Protein AF-A0A5K1HE13-F1 (afdb_monomer)

Sequence (39 aa):
MGKVLQKISISTNIRERLDFSCGIFDWEGKLLANAPHLP

Solvent-accessible surface area (backbone atoms only — not comparable to full-atom values): 2517 Å² total; per-residue (Å²): 111,70,74,55,52,33,73,72,43,87,49,58,52,39,50,74,54,44,66,59,71,50,76,43,62,50,97,87,66,49,80,75,45,66,50,79,68,63,122

Secondary structure (DSSP, 8-state):
-HHHHHHH---HHHHTS-----EEE-TTS-EEEE-----

Structure (mmCIF, N/CA/C/O backbone):
data_AF-A0A5K1HE13-F1
#
_entry.id   AF-A0A5K1HE13-F1
#
loop_
_atom_site.group_PDB
_atom_site.id
_atom_site.typ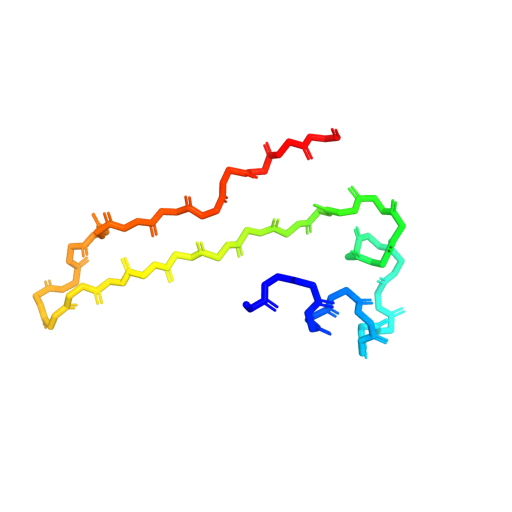e_symbol
_atom_site.label_atom_id
_atom_site.label_alt_id
_atom_site.label_comp_id
_atom_site.label_asym_id
_atom_site.label_entity_id
_atom_site.label_seq_id
_atom_site.pdbx_PDB_ins_code
_atom_site.Cartn_x
_atom_site.Cartn_y
_atom_site.Cartn_z
_atom_site.occupancy
_atom_site.B_iso_or_equiv
_atom_site.auth_seq_id
_atom_site.auth_comp_id
_atom_site.auth_asym_id
_atom_site.auth_atom_id
_atom_site.pdbx_PDB_model_num
ATOM 1 N N . MET A 1 1 ? -4.212 -4.480 -4.199 1.00 71.69 1 MET A N 1
ATOM 2 C CA . MET A 1 1 ? -3.310 -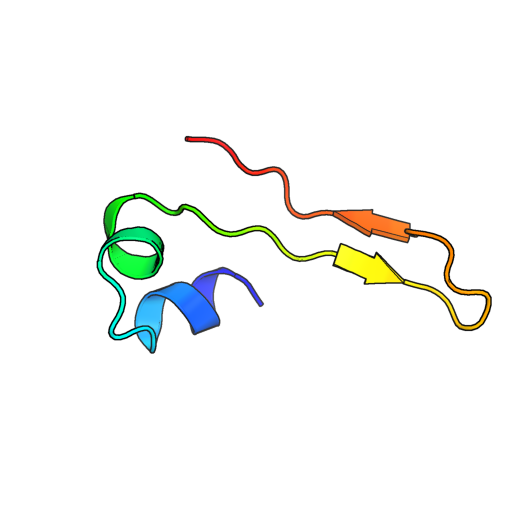4.091 -3.089 1.00 71.69 1 MET A CA 1
ATOM 3 C C . MET A 1 1 ? -3.952 -3.124 -2.099 1.00 71.69 1 MET A C 1
ATOM 5 O O . MET A 1 1 ? -4.152 -3.533 -0.965 1.00 71.69 1 MET A O 1
ATOM 9 N N . GLY A 1 2 ? -4.348 -1.906 -2.487 1.00 78.50 2 GLY A N 1
ATOM 10 C CA . GLY A 1 2 ? -4.837 -0.888 -1.535 1.00 78.50 2 GLY A CA 1
ATOM 11 C C . GLY A 1 2 ? -5.959 -1.318 -0.573 1.00 78.50 2 GLY A C 1
ATOM 12 O O . GLY A 1 2 ? -5.866 -1.113 0.631 1.00 78.50 2 GLY A O 1
ATOM 13 N N . LYS A 1 3 ? -6.978 -2.026 -1.074 1.00 81.94 3 LYS A N 1
ATOM 14 C CA . LYS A 1 3 ? -8.092 -2.559 -0.259 1.00 81.94 3 LYS A CA 1
ATOM 15 C C . LYS A 1 3 ? -7.673 -3.574 0.811 1.00 81.94 3 LYS A C 1
ATOM 17 O O . LYS A 1 3 ? -8.385 -3.741 1.793 1.00 81.94 3 LYS A O 1
ATOM 22 N N . VAL A 1 4 ? -6.561 -4.283 0.612 1.00 86.31 4 VAL A N 1
ATOM 23 C CA . VAL A 1 4 ? -6.031 -5.215 1.619 1.00 86.31 4 VAL A CA 1
ATOM 24 C C . VAL A 1 4 ? -5.348 -4.421 2.724 1.00 86.31 4 VAL A C 1
ATOM 26 O O . VAL A 1 4 ? -5.664 -4.642 3.887 1.00 86.31 4 VAL A O 1
ATOM 29 N N . LEU A 1 5 ? -4.509 -3.444 2.357 1.00 84.25 5 LEU A N 1
ATOM 30 C CA . LEU A 1 5 ? -3.836 -2.548 3.299 1.00 84.25 5 LEU A CA 1
ATOM 31 C C . LEU A 1 5 ? -4.844 -1.816 4.196 1.00 84.25 5 LEU A C 1
ATOM 33 O O . LEU A 1 5 ? -4.677 -1.808 5.408 1.00 84.25 5 LEU A O 1
ATOM 37 N N . GLN A 1 6 ? -5.940 -1.304 3.627 1.00 85.44 6 GLN A N 1
ATOM 38 C CA . GLN A 1 6 ? -7.023 -0.689 4.400 1.00 85.44 6 GLN A CA 1
ATOM 39 C C . GLN A 1 6 ? -7.614 -1.642 5.456 1.00 85.44 6 GLN A C 1
ATOM 41 O O . GLN A 1 6 ? -7.838 -1.238 6.594 1.00 85.44 6 GLN A O 1
ATOM 46 N N . LYS A 1 7 ? -7.866 -2.907 5.095 1.00 86.56 7 LYS A N 1
ATOM 47 C CA . LYS A 1 7 ? -8.531 -3.889 5.971 1.00 86.56 7 LYS A CA 1
ATOM 48 C C . LYS A 1 7 ? -7.658 -4.372 7.125 1.00 86.56 7 LYS A C 1
ATOM 50 O O . LYS A 1 7 ? -8.197 -4.727 8.166 1.00 86.56 7 LYS A O 1
ATOM 55 N N . ILE A 1 8 ? -6.342 -4.413 6.928 1.00 90.69 8 ILE A N 1
ATOM 56 C CA . ILE A 1 8 ? -5.392 -4.915 7.934 1.00 90.69 8 ILE A CA 1
ATOM 57 C C . ILE A 1 8 ? -4.672 -3.793 8.689 1.00 90.69 8 ILE A C 1
ATOM 59 O O . ILE A 1 8 ? -3.970 -4.061 9.660 1.00 90.69 8 ILE A O 1
ATOM 63 N N . SER A 1 9 ? -4.810 -2.542 8.245 1.00 88.38 9 SER A N 1
ATOM 64 C CA . SER A 1 9 ? -4.111 -1.418 8.853 1.00 88.38 9 SER A CA 1
ATOM 65 C C . SER A 1 9 ? -4.691 -1.056 10.217 1.00 88.38 9 SER A C 1
ATOM 67 O O . SER A 1 9 ? -5.893 -0.851 10.383 1.00 88.38 9 SER A O 1
ATOM 69 N N . ILE A 1 10 ? -3.785 -0.890 11.179 1.00 92.62 10 ILE A N 1
ATOM 70 C CA . ILE A 1 10 ? -4.066 -0.357 12.516 1.00 92.62 10 ILE A CA 1
ATOM 71 C C . ILE A 1 10 ? -4.120 1.183 12.479 1.00 92.62 10 ILE A C 1
ATOM 73 O O . ILE A 1 10 ? -4.779 1.807 13.306 1.00 92.62 10 ILE A O 1
ATOM 77 N N . SER A 1 11 ? -3.463 1.810 11.494 1.00 91.56 11 SER A N 1
ATOM 78 C CA . SER A 1 11 ? -3.468 3.264 11.306 1.00 91.56 11 SER A CA 1
ATOM 79 C C . SER A 1 11 ? -4.834 3.761 10.834 1.00 91.56 11 SER A C 1
ATOM 81 O O . SER A 1 11 ? -5.333 3.328 9.790 1.00 91.56 11 SER A O 1
ATOM 83 N N . THR A 1 12 ? -5.400 4.717 11.571 1.00 89.44 12 THR A N 1
ATOM 84 C CA . THR A 1 12 ? -6.658 5.405 11.243 1.00 89.44 12 THR A CA 1
ATOM 85 C C . THR A 1 12 ? -6.548 6.238 9.965 1.00 89.44 12 THR A C 1
ATOM 87 O O . THR A 1 12 ? -7.488 6.248 9.173 1.00 89.44 12 THR A O 1
ATOM 90 N N . ASN A 1 13 ? -5.383 6.844 9.690 1.00 88.19 13 ASN A N 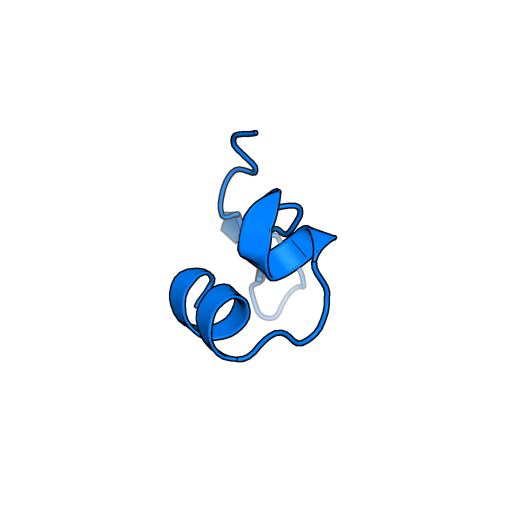1
ATOM 91 C CA . ASN A 1 13 ? -5.129 7.550 8.426 1.00 88.19 13 ASN A CA 1
ATOM 92 C C . ASN A 1 13 ? -5.308 6.620 7.213 1.00 88.19 13 ASN A C 1
ATOM 94 O O . ASN A 1 13 ? -5.925 7.002 6.225 1.00 88.19 13 ASN A O 1
ATOM 98 N N . ILE A 1 14 ? -4.855 5.368 7.304 1.00 87.56 14 ILE A N 1
ATOM 99 C CA . ILE A 1 14 ? -5.001 4.389 6.216 1.00 87.56 14 ILE A CA 1
ATOM 100 C C 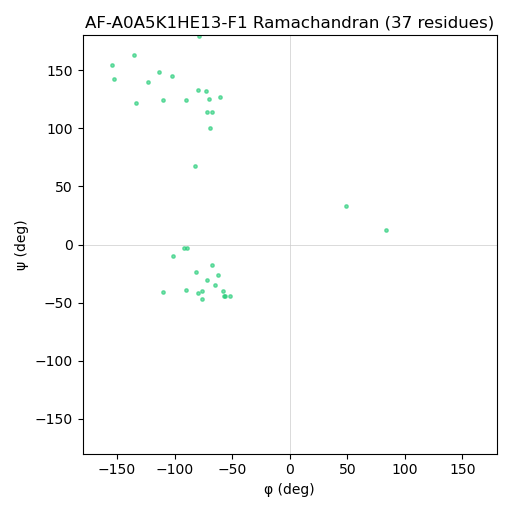. ILE A 1 14 ? -6.415 3.789 6.190 1.00 87.56 14 ILE A C 1
ATOM 102 O O . ILE A 1 14 ? -6.981 3.585 5.116 1.00 87.56 14 ILE A O 1
ATOM 106 N N . ARG A 1 15 ? -6.991 3.470 7.358 1.00 86.06 15 ARG A N 1
ATOM 107 C CA . ARG A 1 15 ? -8.261 2.732 7.449 1.00 86.06 15 ARG A CA 1
ATOM 108 C C . ARG A 1 15 ? -9.484 3.594 7.132 1.00 86.06 15 ARG A C 1
ATOM 110 O O . ARG A 1 15 ? -10.401 3.109 6.470 1.00 86.06 15 ARG A O 1
ATOM 117 N N . GLU A 1 16 ? -9.483 4.840 7.603 1.00 86.50 16 GLU A N 1
ATOM 118 C CA . GLU A 1 16 ? -10.641 5.744 7.557 1.00 86.50 16 GLU A CA 1
ATOM 119 C C . GLU A 1 16 ? -10.446 6.892 6.574 1.00 86.50 16 GLU A C 1
ATOM 121 O O . GLU A 1 16 ? -11.369 7.217 5.836 1.00 86.50 16 GLU A O 1
ATOM 126 N N . ARG A 1 17 ? -9.242 7.476 6.525 1.00 87.12 17 ARG A N 1
ATOM 127 C CA . ARG A 1 17 ? -8.951 8.619 5.643 1.00 87.12 17 ARG A CA 1
ATOM 128 C C . ARG A 1 17 ? -8.400 8.218 4.275 1.00 87.12 17 ARG A C 1
ATOM 130 O O . ARG A 1 17 ? -8.155 9.094 3.459 1.00 87.12 17 ARG A O 1
ATOM 137 N N . LEU A 1 18 ? -8.186 6.916 4.045 1.00 85.44 18 LEU A N 1
ATOM 138 C CA . LEU A 1 18 ? -7.618 6.362 2.808 1.00 85.44 18 LEU A CA 1
ATOM 139 C C . LEU A 1 18 ? -6.328 7.079 2.364 1.00 85.44 18 LEU A C 1
ATOM 141 O O . LEU A 1 18 ? -6.026 7.184 1.175 1.00 85.44 18 LEU A O 1
ATOM 145 N N . ASP A 1 19 ? -5.549 7.545 3.342 1.00 86.38 19 ASP A N 1
ATOM 146 C CA . ASP A 1 19 ? -4.321 8.308 3.139 1.00 86.38 19 ASP A CA 1
ATOM 147 C C . ASP A 1 19 ? -3.153 7.354 2.857 1.00 86.38 19 ASP A C 1
ATOM 149 O O . ASP A 1 19 ? -2.282 7.096 3.692 1.00 86.38 19 ASP A O 1
ATOM 153 N N . PHE A 1 20 ? -3.219 6.705 1.695 1.00 83.75 20 PHE A N 1
ATOM 154 C CA . PHE A 1 20 ? -2.174 5.838 1.171 1.00 83.75 20 PHE A CA 1
ATOM 155 C C . PHE A 1 20 ? -2.249 5.767 -0.359 1.00 83.75 20 PHE A C 1
ATOM 157 O O . PHE A 1 20 ? -3.306 5.907 -0.972 1.00 83.75 20 PHE A O 1
ATOM 164 N N . SER A 1 21 ? -1.116 5.469 -0.989 1.00 86.62 21 SER A N 1
ATOM 165 C CA . SER A 1 21 ? -1.033 5.169 -2.418 1.00 86.62 21 SER A CA 1
ATOM 166 C C . SER A 1 21 ? -0.146 3.944 -2.638 1.00 86.62 21 SER A C 1
ATOM 168 O O . SER A 1 21 ? 0.583 3.505 -1.749 1.00 86.62 21 SER A O 1
ATOM 170 N N . CYS A 1 22 ? -0.246 3.344 -3.819 1.00 87.12 22 CYS A N 1
ATOM 171 C CA . CYS A 1 22 ? 0.529 2.176 -4.210 1.00 87.12 22 CYS A CA 1
ATOM 172 C C . CYS A 1 22 ? 1.092 2.409 -5.609 1.00 87.12 22 CYS A C 1
ATOM 174 O O . CYS A 1 22 ? 0.323 2.635 -6.537 1.00 87.12 22 CYS A O 1
ATOM 176 N N . GLY A 1 23 ? 2.415 2.356 -5.747 1.00 91.56 23 GLY A N 1
ATOM 177 C CA . GLY A 1 23 ? 3.111 2.413 -7.030 1.00 91.56 23 GLY A CA 1
ATOM 178 C C . GLY A 1 23 ? 3.580 1.030 -7.478 1.00 91.56 23 GLY A C 1
ATOM 179 O O . GLY A 1 23 ? 3.968 0.210 -6.647 1.00 91.56 23 GLY A O 1
ATOM 180 N N . ILE A 1 24 ? 3.550 0.785 -8.784 1.00 90.75 24 ILE A N 1
ATOM 181 C CA . ILE A 1 24 ? 4.162 -0.360 -9.457 1.00 90.75 24 ILE A CA 1
ATOM 182 C C . ILE A 1 24 ? 5.334 0.187 -10.262 1.00 90.75 24 ILE A C 1
ATOM 184 O O . ILE A 1 24 ? 5.147 1.084 -11.084 1.00 90.75 24 ILE A O 1
ATOM 188 N N . PHE A 1 25 ? 6.520 -0.359 -10.025 1.00 94.25 25 PHE A N 1
ATOM 189 C CA . PHE A 1 25 ? 7.753 0.031 -10.698 1.00 94.25 25 PHE A CA 1
ATOM 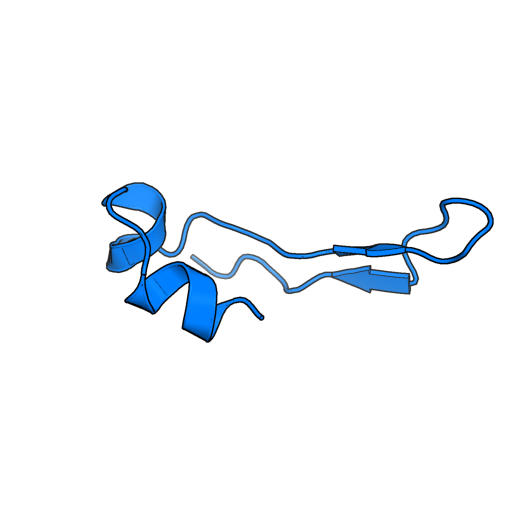190 C C . PHE A 1 25 ? 8.254 -1.123 -11.562 1.00 94.25 25 PHE A C 1
ATOM 192 O O . PHE A 1 25 ? 8.0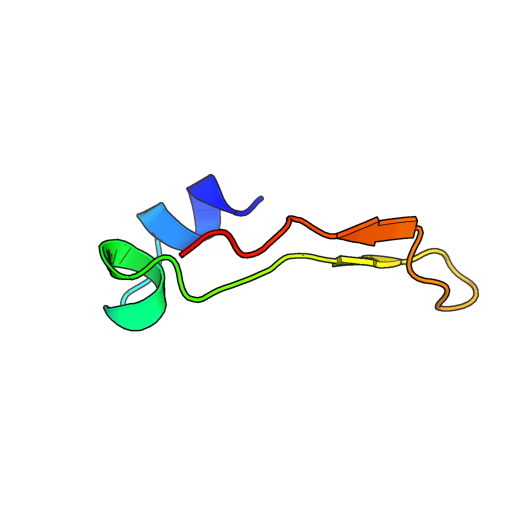23 -2.288 -11.224 1.00 94.25 25 PHE A O 1
ATOM 199 N N . ASP A 1 26 ? 8.910 -0.806 -12.674 1.00 94.75 26 ASP A N 1
ATOM 200 C CA . ASP A 1 26 ? 9.671 -1.801 -13.425 1.00 94.75 26 ASP A CA 1
ATOM 201 C C . ASP A 1 26 ? 11.038 -2.079 -12.781 1.00 94.75 26 ASP A C 1
ATOM 203 O O . ASP A 1 26 ? 11.407 -1.518 -11.747 1.00 94.75 26 ASP A O 1
ATOM 207 N N . TRP A 1 27 ? 11.786 -2.988 -13.401 1.00 95.00 27 TRP A N 1
ATOM 208 C CA . TRP A 1 27 ? 13.119 -3.391 -12.960 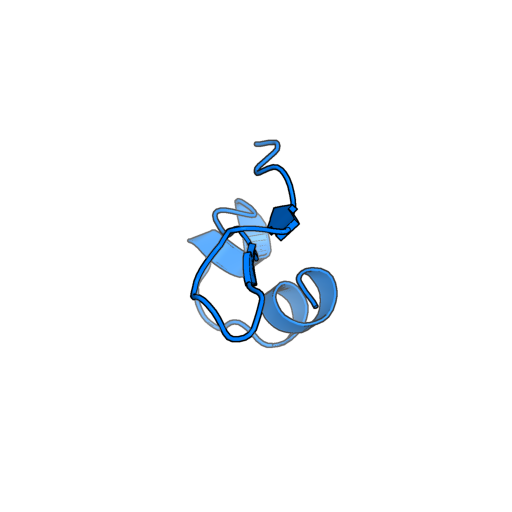1.00 95.00 27 TRP A CA 1
ATOM 209 C C . TRP A 1 27 ? 14.171 -2.277 -13.111 1.00 95.00 27 TRP A C 1
ATOM 211 O O . TRP A 1 27 ? 15.208 -2.344 -12.455 1.00 95.00 27 TRP A O 1
ATOM 221 N N . GLU A 1 28 ? 13.899 -1.251 -13.922 1.00 96.44 28 GLU A N 1
ATOM 222 C CA . GLU A 1 28 ? 14.740 -0.057 -14.090 1.00 96.44 28 GLU A CA 1
ATOM 223 C C . GLU A 1 28 ? 14.376 1.048 -13.079 1.00 96.44 28 GLU A C 1
ATOM 225 O O . GLU A 1 28 ? 15.031 2.088 -13.021 1.00 96.44 28 GLU A O 1
ATOM 230 N N . GLY A 1 29 ? 13.345 0.831 -12.253 1.00 92.19 29 GLY A N 1
ATOM 231 C CA . GLY A 1 29 ? 12.869 1.787 -11.255 1.00 92.19 29 GLY A CA 1
ATOM 232 C C . GLY A 1 29 ? 11.913 2.845 -11.809 1.00 92.19 29 GLY A C 1
ATOM 233 O O . GLY A 1 29 ? 11.609 3.819 -11.114 1.00 92.19 29 GLY A O 1
ATOM 234 N N . LYS A 1 30 ? 11.399 2.680 -13.031 1.00 94.25 30 LYS A N 1
ATOM 235 C CA . LYS A 1 30 ? 10.400 3.582 -13.609 1.00 94.25 30 LYS A CA 1
ATOM 236 C C . LYS A 1 30 ? 9.012 3.252 -13.068 1.00 94.25 30 LYS A C 1
ATOM 238 O O . LYS A 1 30 ? 8.585 2.100 -13.058 1.00 94.25 30 LYS A O 1
ATOM 243 N N . LEU A 1 31 ? 8.277 4.283 -12.650 1.00 91.25 31 LEU A N 1
ATOM 244 C CA . LEU A 1 31 ? 6.882 4.153 -12.229 1.00 91.25 31 LEU A CA 1
ATOM 245 C C . LEU A 1 31 ? 6.007 3.788 -13.438 1.00 91.25 31 LEU A C 1
ATOM 247 O O . LEU A 1 31 ? 5.845 4.589 -14.359 1.00 91.25 31 LEU A O 1
ATOM 251 N N . LEU A 1 32 ? 5.432 2.588 -13.417 1.00 90.31 32 LEU A N 1
ATOM 252 C CA . LEU A 1 32 ? 4.524 2.089 -14.449 1.00 90.31 32 LEU A CA 1
ATOM 253 C C . LEU A 1 32 ? 3.065 2.430 -14.150 1.00 90.31 32 LEU A C 1
ATOM 255 O O . LEU A 1 32 ? 2.300 2.742 -15.059 1.00 90.31 32 LEU A O 1
ATOM 259 N N . ALA A 1 33 ? 2.667 2.345 -12.882 1.00 87.56 33 ALA A N 1
ATOM 260 C CA . ALA A 1 33 ? 1.304 2.629 -12.456 1.00 87.56 33 ALA A CA 1
ATOM 261 C C . ALA A 1 33 ? 1.280 3.105 -11.009 1.00 87.56 33 ALA A C 1
ATOM 263 O O . ALA A 1 33 ? 1.995 2.573 -10.165 1.00 87.56 33 ALA A O 1
ATOM 264 N N . ASN A 1 34 ? 0.414 4.060 -10.698 1.00 85.50 34 ASN A N 1
ATOM 265 C CA . ASN A 1 34 ? 0.115 4.475 -9.337 1.00 85.50 34 ASN A CA 1
ATOM 266 C C . ASN A 1 34 ? -1.385 4.341 -9.068 1.00 85.50 34 ASN A C 1
ATOM 268 O O . ASN A 1 34 ? -2.216 4.668 -9.910 1.00 85.50 34 ASN A O 1
ATOM 272 N N . ALA A 1 35 ? -1.746 3.879 -7.876 1.00 80.38 35 ALA A N 1
ATOM 273 C CA . ALA A 1 35 ? -3.100 4.021 -7.372 1.00 80.38 35 ALA A CA 1
ATOM 274 C C . ALA A 1 35 ? -3.304 5.503 -7.015 1.00 80.38 35 ALA A C 1
ATOM 276 O O . ALA A 1 35 ? -2.616 5.990 -6.110 1.00 80.38 35 ALA A O 1
ATOM 277 N N . PRO A 1 36 ? -4.188 6.242 -7.708 1.00 63.97 36 PRO A N 1
ATOM 278 C CA . PRO A 1 36 ? -4.441 7.633 -7.374 1.00 63.97 36 PRO A CA 1
ATOM 279 C C . PRO A 1 36 ? -4.966 7.705 -5.941 1.00 63.97 36 PRO A C 1
ATOM 281 O O . PRO A 1 36 ? -5.916 7.008 -5.583 1.00 63.97 36 PRO A O 1
ATOM 284 N N . HIS A 1 37 ? -4.320 8.532 -5.121 1.00 67.62 37 HIS A N 1
ATOM 285 C CA . HIS A 1 37 ? -4.909 8.974 -3.868 1.00 67.62 37 HIS A CA 1
ATOM 286 C C . HIS A 1 37 ? -6.067 9.901 -4.249 1.00 67.62 37 HIS A C 1
ATOM 288 O O . HIS A 1 37 ? -5.843 11.039 -4.659 1.00 67.62 37 HIS A O 1
ATOM 294 N N . LEU A 1 38 ? -7.290 9.373 -4.218 1.00 54.12 38 LEU A N 1
ATOM 295 C CA . LEU A 1 38 ? -8.470 10.216 -4.102 1.00 54.12 38 LEU A CA 1
ATOM 296 C C . LEU A 1 38 ? -8.746 10.358 -2.601 1.00 54.12 38 LEU A C 1
ATOM 298 O O . LEU A 1 38 ? -8.840 9.318 -1.941 1.00 54.12 38 LEU A O 1
ATOM 302 N N . PRO A 1 39 ? -8.820 11.588 -2.065 1.00 53.81 39 PRO 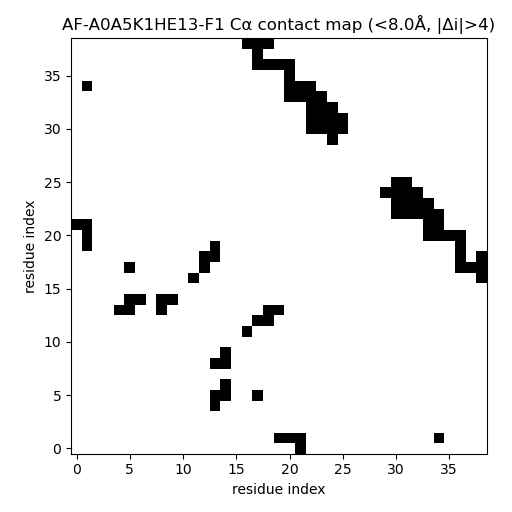A N 1
ATOM 303 C CA . PRO A 1 39 ? -9.328 11.805 -0.717 1.00 53.81 39 PRO A CA 1
ATOM 304 C C . PRO A 1 39 ? -10.761 11.277 -0.558 1.00 53.81 39 PRO A C 1
ATOM 306 O O . PRO A 1 39 ? -11.497 11.212 -1.574 1.00 53.81 39 PRO A O 1
#

Organism: NCBI:txid210225

InterPro domains:
  IPR003692 Hydantoinase B/oxoprolinase [PF02538] (1-39)
  IPR045079 Oxoprolinase-like [PTHR11365] (1-39)

Nearest PDB structures (foldseek):
  7nuf-assembly1_C  TM=5.123E-01  e=2.574E+00  Vaccinia virus WR

Mean predicted aligned error: 4.84 Å

Radius of gyration: 11.59 Å; Cα contacts (8 Å, |Δi|>4): 46; chains: 1; bounding box: 25×17×27 Å

pLDDT: mean 85.02, std 9.9, range [53.81, 96.44]

Foldseek 3Di:
DLVVCLVPDPDCCCVPV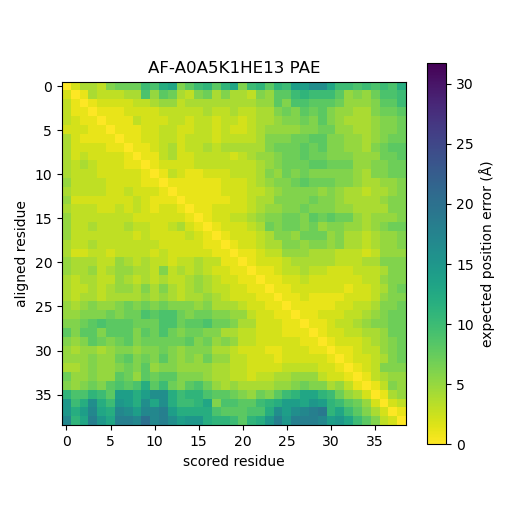VVDKDFDADPVRHTPDMDDPDD